Protein AF-A0A0Q9T8A0-F1 (afdb_monomer_lite)

Sequence (106 aa):
MRQNQLVLDEWKVFRSSLDDITQHPRRCQQVVLNFMARWYGDQTQLISLTHREKEIARLATSTTEPLKPQVVAEHLGIRVEHARKWLRSLHRKGIIKPTTKTTSSG

Secondary structure (DSSP, 8-state):
-HHHHHHHTT-------HHHHHH-HHHHHHHHHHHHHHHH-S--------HHHHHHHHHHHS-SS---HHHHHHHHT--HHHHHHHHHHHHHTTS-----------

Structure (mmCIF, N/CA/C/O backbone):
data_AF-A0A0Q9T8A0-F1
#
_entry.id   AF-A0A0Q9T8A0-F1
#
loop_
_atom_site.group_PDB
_atom_site.id
_atom_site.type_symbol
_atom_site.label_at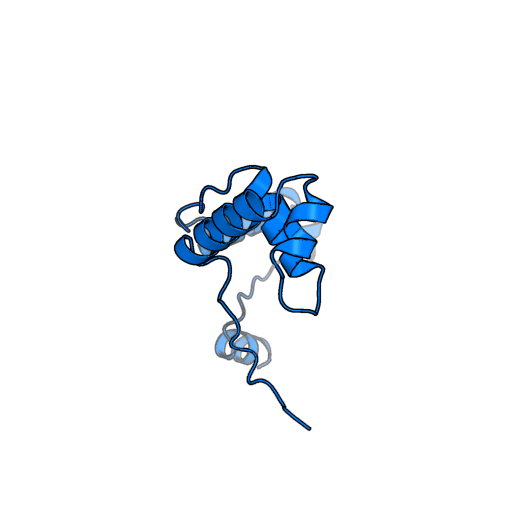om_id
_atom_site.label_alt_id
_atom_site.label_comp_id
_atom_site.label_asym_id
_atom_site.label_entity_id
_atom_site.label_seq_id
_atom_site.pdbx_PDB_ins_code
_atom_site.Cartn_x
_atom_site.Cartn_y
_atom_site.Cartn_z
_atom_site.occupancy
_atom_site.B_iso_or_equiv
_atom_site.auth_seq_id
_atom_site.auth_comp_id
_atom_site.auth_asym_id
_atom_site.auth_atom_id
_atom_site.pdbx_PDB_model_num
ATOM 1 N N . MET A 1 1 ? 4.556 -12.115 -31.466 1.00 60.22 1 MET A N 1
ATOM 2 C CA . MET A 1 1 ? 3.140 -12.044 -31.034 1.00 60.22 1 MET A CA 1
ATOM 3 C C . MET A 1 1 ? 2.960 -11.788 -29.532 1.00 60.22 1 MET A C 1
ATOM 5 O O . MET A 1 1 ? 2.165 -10.922 -29.205 1.00 60.22 1 MET A O 1
ATOM 9 N N . ARG A 1 2 ? 3.721 -12.428 -28.622 1.00 78.81 2 ARG A N 1
ATOM 10 C CA . ARG A 1 2 ? 3.567 -12.259 -27.153 1.00 78.81 2 ARG A CA 1
ATOM 11 C C . ARG A 1 2 ? 3.641 -10.810 -26.646 1.00 78.81 2 ARG A C 1
ATOM 13 O O . ARG A 1 2 ? 2.875 -10.427 -25.776 1.00 78.81 2 ARG A O 1
ATOM 20 N N . GLN A 1 3 ? 4.555 -9.999 -27.181 1.00 74.25 3 GLN A N 1
ATOM 21 C CA . GLN A 1 3 ? 4.708 -8.613 -26.730 1.00 74.25 3 GLN A CA 1
ATOM 22 C C . GLN A 1 3 ? 3.486 -7.750 -27.076 1.00 74.25 3 GLN A C 1
ATOM 24 O O . GLN A 1 3 ? 3.056 -6.964 -26.244 1.00 74.25 3 GLN A O 1
ATOM 29 N N . ASN A 1 4 ? 2.902 -7.935 -28.263 1.00 82.31 4 ASN A N 1
ATOM 30 C CA . ASN A 1 4 ? 1.712 -7.191 -28.674 1.00 82.31 4 ASN A CA 1
ATOM 31 C C . ASN A 1 4 ? 0.515 -7.548 -27.786 1.00 82.31 4 ASN A C 1
ATOM 33 O O . ASN A 1 4 ? -0.232 -6.660 -27.410 1.00 82.31 4 ASN A O 1
ATOM 37 N N . GLN A 1 5 ? 0.382 -8.819 -27.395 1.00 85.00 5 GLN A N 1
ATOM 38 C CA . GLN A 1 5 ? -0.665 -9.264 -26.469 1.00 85.00 5 GLN A CA 1
ATOM 39 C C . GLN A 1 5 ? -0.520 -8.620 -25.087 1.00 85.00 5 GLN A C 1
ATOM 41 O O . GLN A 1 5 ? -1.479 -8.061 -24.582 1.00 85.00 5 GLN A O 1
ATOM 46 N N . LEU A 1 6 ? 0.693 -8.591 -24.525 1.00 84.50 6 LEU A N 1
ATOM 47 C CA . LEU A 1 6 ? 0.937 -7.934 -23.234 1.00 84.50 6 LEU A CA 1
ATOM 48 C C . LEU A 1 6 ? 0.595 -6.440 -23.271 1.00 84.50 6 LEU A C 1
ATOM 50 O O . LEU A 1 6 ? 0.049 -5.909 -22.312 1.00 84.50 6 LEU A O 1
ATOM 54 N N . VAL A 1 7 ? 0.900 -5.766 -24.380 1.00 83.19 7 VAL 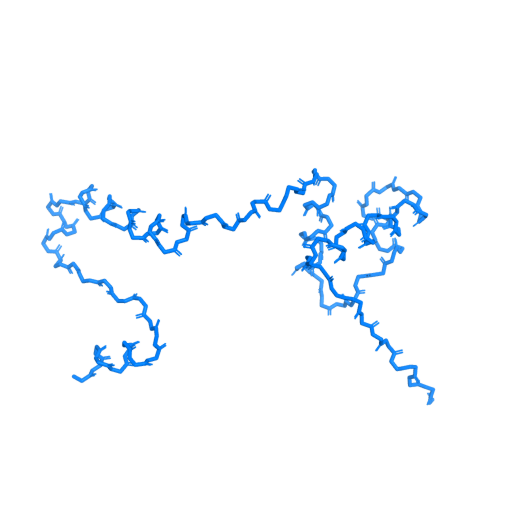A N 1
ATOM 55 C CA . VAL A 1 7 ? 0.555 -4.349 -24.550 1.00 83.19 7 VAL A CA 1
ATOM 56 C C . VAL A 1 7 ? -0.960 -4.150 -24.676 1.00 83.19 7 VAL A C 1
ATOM 58 O O . VAL A 1 7 ? -1.474 -3.187 -24.115 1.00 83.19 7 VAL A O 1
ATOM 61 N N . LEU A 1 8 ? -1.670 -5.047 -25.374 1.00 84.75 8 LEU A N 1
ATOM 62 C CA . LEU A 1 8 ? -3.137 -5.024 -25.468 1.00 84.75 8 LEU A CA 1
ATOM 63 C C . LEU A 1 8 ? -3.809 -5.270 -24.108 1.00 84.75 8 LEU A C 1
ATOM 65 O O . LEU A 1 8 ? -4.801 -4.620 -23.806 1.00 84.75 8 LEU A O 1
ATOM 69 N N . ASP A 1 9 ? -3.217 -6.122 -23.271 1.00 87.19 9 ASP A N 1
ATOM 70 C CA . ASP A 1 9 ? -3.631 -6.388 -21.885 1.00 87.19 9 ASP A CA 1
ATOM 71 C C . ASP A 1 9 ? -3.165 -5.286 -20.899 1.00 87.19 9 ASP A C 1
ATOM 73 O O . ASP A 1 9 ? -3.107 -5.497 -19.689 1.00 87.19 9 ASP A O 1
ATOM 77 N N . GLU A 1 10 ? -2.769 -4.120 -21.417 1.00 83.38 10 GLU A N 1
ATOM 78 C CA . GLU A 1 10 ? -2.318 -2.936 -20.672 1.00 83.38 10 GLU A CA 1
ATOM 79 C C . GLU A 1 10 ? -1.065 -3.122 -19.793 1.00 83.38 10 GLU A C 1
ATOM 81 O O . GLU A 1 10 ? -0.736 -2.261 -18.963 1.00 83.38 10 GLU A O 1
ATOM 86 N N . TRP A 1 11 ? -0.287 -4.189 -20.003 1.00 89.00 11 TRP A N 1
ATOM 87 C CA . TRP A 1 11 ? 0.967 -4.377 -19.278 1.00 89.00 11 TRP A CA 1
ATOM 88 C C . TRP A 1 11 ? 1.996 -3.320 -19.664 1.00 89.00 11 TRP A C 1
ATOM 90 O O . TRP A 1 11 ? 2.233 -2.999 -20.833 1.00 89.00 11 TRP A O 1
ATOM 100 N N . LYS A 1 12 ? 2.709 -2.829 -18.652 1.00 87.12 12 LYS A N 1
ATOM 101 C CA . LYS A 1 12 ? 3.881 -1.981 -18.847 1.00 87.12 12 LYS A CA 1
ATOM 102 C C . LYS A 1 12 ? 5.095 -2.860 -19.159 1.00 87.12 12 LYS A C 1
ATOM 104 O O . LYS A 1 12 ? 5.675 -3.470 -18.267 1.00 87.12 12 LYS A O 1
ATOM 109 N N . VAL A 1 13 ? 5.465 -2.951 -20.436 1.00 85.56 13 VAL A N 1
ATOM 110 C CA . VAL A 1 13 ? 6.570 -3.808 -20.898 1.00 85.56 13 VAL A CA 1
ATOM 111 C C . VAL A 1 13 ? 7.852 -2.996 -21.079 1.00 85.56 13 VAL A C 1
ATOM 113 O O . VAL A 1 13 ? 7.888 -2.039 -21.850 1.00 85.56 13 VAL A O 1
ATOM 116 N N . PHE A 1 14 ? 8.925 -3.424 -20.416 1.00 85.19 14 PHE A N 1
ATOM 117 C CA . PHE A 1 14 ? 10.277 -2.886 -20.568 1.00 85.19 14 PHE A CA 1
ATOM 118 C C . PHE A 1 14 ? 11.224 -3.976 -21.089 1.00 85.19 14 PHE A C 1
ATOM 120 O O . PHE A 1 14 ? 11.105 -5.136 -20.695 1.00 85.19 14 PHE A O 1
ATOM 127 N N . ARG A 1 15 ? 12.153 -3.618 -21.986 1.00 83.94 15 ARG A N 1
ATOM 128 C CA . ARG A 1 15 ? 13.164 -4.540 -22.524 1.00 83.94 15 ARG A CA 1
ATOM 129 C C . ARG A 1 15 ? 14.569 -4.033 -22.218 1.00 83.94 15 ARG A C 1
ATOM 131 O O . ARG A 1 15 ? 14.886 -2.891 -22.532 1.00 83.94 15 ARG A O 1
ATOM 138 N N . SER A 1 16 ? 15.397 -4.934 -21.702 1.00 83.12 16 SER A N 1
ATOM 139 C CA . SER A 1 16 ? 16.849 -4.790 -21.588 1.00 83.12 16 SER A CA 1
ATOM 140 C C . SER A 1 16 ? 17.505 -6.021 -22.190 1.00 83.12 16 SER A C 1
ATOM 142 O O . SER A 1 16 ? 16.962 -7.124 -22.079 1.00 83.12 16 SER A O 1
ATOM 144 N N . SER A 1 17 ? 18.656 -5.840 -22.834 1.00 90.38 17 SER A N 1
ATOM 145 C CA . SER A 1 17 ? 19.473 -6.981 -23.233 1.00 90.38 17 SER A CA 1
ATOM 146 C C . SER A 1 17 ? 20.152 -7.591 -22.002 1.00 90.38 17 SER A C 1
ATOM 148 O O . SER A 1 17 ? 20.337 -6.922 -20.984 1.00 90.38 17 SER A O 1
ATOM 150 N N . LEU A 1 18 ? 20.521 -8.872 -22.082 1.00 90.31 18 LEU A N 1
ATOM 151 C CA . LEU A 1 18 ? 21.298 -9.509 -21.016 1.00 90.31 18 LEU A CA 1
ATOM 152 C C . LEU A 1 18 ? 22.652 -8.808 -20.825 1.00 90.31 18 LEU A C 1
ATOM 154 O O . LEU A 1 18 ? 23.109 -8.675 -19.696 1.00 90.31 18 LEU A O 1
ATOM 158 N N . ASP A 1 19 ? 23.245 -8.325 -21.917 1.00 92.56 19 ASP A N 1
ATOM 159 C CA . ASP A 1 19 ? 24.506 -7.586 -21.902 1.00 92.56 19 ASP A CA 1
ATOM 160 C C . ASP A 1 19 ? 24.381 -6.243 -21.162 1.00 92.56 19 ASP A C 1
ATOM 162 O O . ASP A 1 19 ? 25.182 -5.938 -20.286 1.00 92.56 19 ASP A O 1
ATOM 166 N N . ASP A 1 20 ? 23.301 -5.487 -21.385 1.00 88.75 20 ASP A N 1
ATOM 167 C CA . ASP A 1 20 ? 23.052 -4.236 -20.650 1.00 88.75 20 ASP A CA 1
ATOM 168 C C . ASP A 1 20 ? 22.903 -4.464 -19.139 1.00 88.75 20 ASP A C 1
ATOM 170 O O . ASP A 1 20 ? 23.293 -3.622 -18.325 1.00 88.75 20 ASP A O 1
ATOM 174 N N . ILE A 1 21 ? 22.322 -5.601 -18.746 1.00 91.50 21 ILE A N 1
ATOM 175 C CA . ILE A 1 21 ? 22.135 -5.959 -17.336 1.00 91.50 21 ILE A CA 1
ATOM 176 C C . ILE A 1 21 ? 23.481 -6.294 -16.688 1.00 91.50 21 ILE A C 1
ATOM 178 O O . ILE A 1 21 ? 23.717 -5.895 -15.547 1.00 91.50 21 ILE A O 1
ATOM 182 N N . THR A 1 22 ? 24.359 -7.010 -17.395 1.00 94.44 22 THR A N 1
ATOM 183 C CA . THR A 1 22 ? 25.653 -7.455 -16.858 1.00 94.44 22 THR A CA 1
ATOM 184 C C . THR A 1 22 ? 26.709 -6.355 -16.903 1.00 94.44 22 THR A C 1
ATOM 186 O O . THR A 1 22 ? 27.403 -6.144 -15.909 1.00 94.44 22 THR A O 1
ATOM 189 N N . GLN A 1 23 ? 26.799 -5.613 -18.006 1.00 95.81 23 GLN A N 1
ATOM 190 C CA . GLN A 1 23 ? 27.811 -4.572 -18.210 1.00 95.81 23 GLN A CA 1
ATOM 191 C C . GLN A 1 23 ? 27.408 -3.232 -17.590 1.00 95.81 23 GLN A C 1
ATOM 193 O O . GLN A 1 23 ? 28.256 -2.467 -17.117 1.00 95.81 23 GLN A O 1
ATOM 198 N N . HIS A 1 24 ? 26.108 -2.918 -17.568 1.00 92.75 24 HIS A N 1
ATOM 199 C CA . HIS A 1 24 ? 25.600 -1.606 -17.154 1.00 92.75 24 HIS A CA 1
ATOM 200 C C . HIS A 1 24 ? 24.428 -1.685 -16.153 1.00 92.75 24 HIS A C 1
ATOM 202 O O . HIS A 1 24 ? 23.414 -0.991 -16.317 1.00 92.75 24 HIS A O 1
ATOM 208 N N . PRO A 1 25 ? 24.561 -2.440 -15.043 1.00 91.62 25 PRO A N 1
ATOM 209 C CA . PRO A 1 25 ? 23.461 -2.694 -14.109 1.00 91.62 25 PRO A CA 1
ATOM 210 C C . PRO A 1 25 ? 22.879 -1.410 -13.507 1.00 91.62 25 PRO A C 1
ATOM 212 O O . PRO A 1 25 ? 21.662 -1.268 -13.394 1.00 91.62 25 PRO A O 1
ATOM 215 N N . ARG A 1 26 ? 23.731 -0.429 -13.175 1.00 95.12 26 ARG A N 1
ATOM 216 C CA . ARG A 1 26 ? 23.292 0.858 -12.606 1.00 95.12 26 ARG A CA 1
ATOM 217 C C . ARG A 1 26 ? 22.411 1.649 -13.570 1.00 95.12 26 ARG A C 1
ATOM 219 O O . ARG A 1 26 ? 21.424 2.245 -13.149 1.00 95.12 26 ARG A O 1
ATOM 226 N N . ARG A 1 27 ? 22.736 1.625 -14.865 1.00 91.00 27 ARG A N 1
ATOM 227 C CA . ARG A 1 27 ? 21.941 2.295 -15.899 1.00 91.00 27 ARG A CA 1
ATOM 228 C C . ARG A 1 27 ? 20.570 1.638 -16.023 1.00 91.00 27 ARG A C 1
ATOM 230 O O . ARG A 1 27 ? 19.563 2.339 -16.042 1.00 91.00 27 ARG A O 1
ATOM 237 N N . CYS A 1 28 ? 20.525 0.307 -16.027 1.00 91.69 28 CYS A N 1
ATOM 238 C CA . CYS A 1 28 ? 19.268 -0.441 -16.027 1.00 91.69 28 CYS A CA 1
ATOM 239 C C . CYS A 1 28 ? 18.412 -0.113 -14.791 1.00 91.69 28 CYS A C 1
ATOM 241 O O . CYS A 1 28 ? 17.225 0.177 -14.927 1.00 91.69 28 CYS A O 1
ATOM 243 N N . GLN A 1 29 ? 19.017 -0.068 -13.599 1.00 92.94 29 GLN A N 1
ATOM 244 C CA . GLN A 1 29 ? 18.330 0.317 -12.359 1.00 92.94 29 GLN A CA 1
ATOM 245 C C . GLN A 1 29 ? 17.742 1.731 -12.435 1.00 92.94 29 GLN A C 1
ATOM 247 O O . GLN A 1 29 ? 16.580 1.929 -12.087 1.00 92.94 29 GLN A O 1
ATOM 252 N N . GLN A 1 30 ? 18.510 2.708 -12.925 1.00 94.69 30 GLN A N 1
ATOM 253 C CA . GLN A 1 30 ? 18.031 4.084 -13.089 1.00 94.69 30 GLN A CA 1
ATOM 254 C C . GLN A 1 30 ? 16.862 4.175 -14.069 1.00 94.69 30 GLN A C 1
ATOM 256 O O . GLN A 1 30 ? 15.894 4.888 -13.815 1.00 94.69 30 GLN A O 1
ATOM 261 N N . VAL A 1 31 ? 16.918 3.426 -15.170 1.00 92.19 31 VAL A N 1
ATOM 262 C CA . VAL A 1 31 ? 15.828 3.375 -16.149 1.00 92.19 31 VAL A CA 1
ATOM 263 C C . VAL A 1 31 ? 14.557 2.792 -15.526 1.00 92.19 31 VAL A C 1
ATOM 265 O O . VAL A 1 31 ? 13.484 3.373 -15.688 1.00 92.19 31 VAL A O 1
ATOM 268 N N . VAL A 1 32 ? 14.670 1.706 -14.755 1.00 92.06 32 VAL A N 1
ATOM 269 C CA . VAL A 1 32 ? 13.532 1.133 -14.017 1.00 92.06 32 VAL A CA 1
ATOM 270 C C . VAL A 1 32 ? 12.965 2.142 -13.018 1.00 92.06 32 VAL A C 1
ATOM 272 O O . VAL A 1 32 ? 11.759 2.376 -13.016 1.00 92.06 32 VAL A O 1
ATOM 275 N N . LEU A 1 33 ? 13.811 2.790 -12.213 1.00 92.12 33 LEU A N 1
ATOM 276 C CA . LEU A 1 33 ? 13.375 3.808 -11.250 1.00 92.12 33 LEU A CA 1
ATOM 277 C C . LEU A 1 33 ? 12.657 4.977 -11.932 1.00 92.12 33 LEU A C 1
ATOM 279 O O . LEU A 1 33 ? 11.611 5.412 -11.454 1.00 92.12 33 LEU A O 1
ATOM 283 N N . ASN A 1 34 ? 13.156 5.436 -13.080 1.00 91.06 34 ASN A N 1
ATOM 284 C CA . ASN A 1 34 ? 12.515 6.495 -13.855 1.00 91.06 34 ASN A CA 1
ATOM 285 C C . ASN A 1 34 ? 11.157 6.058 -14.420 1.00 91.06 34 ASN A C 1
ATOM 287 O O . ASN A 1 34 ? 10.214 6.848 -14.419 1.00 91.06 34 ASN A O 1
ATOM 291 N N . PHE A 1 35 ? 11.018 4.804 -14.864 1.00 90.81 35 PHE A N 1
ATOM 292 C CA . PHE A 1 35 ? 9.715 4.271 -15.272 1.00 90.81 35 PHE A CA 1
ATOM 293 C C . PHE A 1 35 ? 8.729 4.215 -14.110 1.00 90.81 35 PHE A C 1
ATOM 295 O O . PHE A 1 35 ? 7.586 4.647 -14.264 1.00 90.81 35 PHE A O 1
ATOM 302 N N . MET A 1 36 ? 9.180 3.751 -12.944 1.00 87.88 36 MET A N 1
ATOM 303 C CA . MET A 1 36 ? 8.359 3.723 -11.736 1.00 87.88 36 MET A CA 1
ATOM 304 C C . MET A 1 36 ? 7.924 5.137 -11.340 1.00 87.88 36 MET A C 1
ATOM 306 O O . MET A 1 36 ? 6.745 5.361 -11.088 1.00 87.88 36 MET A O 1
ATOM 310 N N . ALA A 1 37 ? 8.838 6.108 -11.366 1.00 85.31 37 ALA A N 1
ATOM 311 C CA . ALA A 1 37 ? 8.521 7.504 -11.090 1.00 85.31 37 ALA A CA 1
ATOM 312 C C . ALA A 1 37 ? 7.545 8.093 -12.120 1.00 85.31 37 ALA A C 1
ATOM 314 O O . ALA A 1 37 ? 6.648 8.840 -11.760 1.00 85.31 37 ALA A O 1
ATOM 315 N N . ARG A 1 38 ? 7.651 7.742 -13.403 1.00 85.25 38 ARG A N 1
ATOM 316 C CA . ARG A 1 38 ? 6.724 8.265 -14.417 1.00 85.25 38 ARG A CA 1
ATOM 317 C C . ARG A 1 38 ? 5.324 7.663 -14.314 1.00 85.25 38 ARG A C 1
ATOM 319 O O . ARG A 1 38 ? 4.350 8.352 -14.589 1.00 85.25 38 ARG A O 1
ATOM 326 N N . TRP A 1 39 ? 5.219 6.378 -13.984 1.00 83.69 39 TRP A N 1
ATOM 327 C CA . TRP A 1 39 ? 3.924 5.693 -13.910 1.00 83.69 39 TRP A CA 1
ATOM 328 C C . TRP A 1 39 ? 3.236 5.831 -12.557 1.00 83.69 39 TRP A C 1
ATOM 330 O O . TRP A 1 39 ? 2.011 5.837 -12.511 1.00 83.69 39 TRP A O 1
ATOM 340 N N . TYR A 1 40 ? 4.004 5.948 -11.476 1.00 80.38 40 TYR A N 1
ATOM 341 C CA . TYR A 1 40 ? 3.488 5.979 -10.106 1.00 80.38 40 TYR A CA 1
ATOM 342 C C . TYR A 1 40 ? 3.854 7.256 -9.343 1.00 80.38 40 TYR A C 1
ATOM 344 O O . TYR A 1 40 ? 3.431 7.420 -8.203 1.00 80.38 40 TYR A O 1
ATOM 352 N N . GLY A 1 41 ? 4.663 8.139 -9.930 1.00 72.69 41 GLY A N 1
ATOM 353 C CA . GLY A 1 41 ? 5.142 9.363 -9.285 1.00 72.69 41 GLY A CA 1
ATOM 354 C C . GLY A 1 41 ? 4.327 10.615 -9.595 1.00 72.69 41 GLY A C 1
ATOM 355 O O . GLY A 1 41 ? 4.756 11.693 -9.195 1.00 72.69 41 GLY A O 1
ATOM 356 N N . ASP A 1 42 ? 3.170 10.503 -10.257 1.00 66.81 42 ASP A N 1
ATOM 357 C CA . ASP A 1 42 ? 2.207 11.607 -10.269 1.00 66.81 42 ASP A CA 1
ATOM 358 C C . ASP A 1 42 ? 1.368 11.619 -8.980 1.00 66.81 42 ASP A C 1
ATOM 360 O O . ASP A 1 42 ? 1.176 10.587 -8.328 1.00 66.81 42 ASP A O 1
ATOM 364 N N . GLN A 1 43 ? 0.903 12.815 -8.615 1.00 59.69 43 GLN A N 1
ATOM 365 C CA . GLN A 1 43 ? 0.231 13.194 -7.377 1.00 59.69 43 GLN A CA 1
ATOM 366 C C . GLN A 1 43 ? -1.075 12.420 -7.151 1.00 59.69 43 GLN A C 1
ATOM 368 O O . GLN A 1 43 ? -2.172 12.983 -7.153 1.00 59.69 43 GLN A O 1
ATOM 373 N N . THR A 1 44 ? -0.983 11.136 -6.806 1.00 56.22 44 THR A N 1
ATOM 374 C CA . THR A 1 44 ? -1.944 10.614 -5.839 1.00 56.22 44 THR A CA 1
ATOM 375 C C . THR A 1 44 ? -1.758 11.544 -4.657 1.00 56.22 44 THR A C 1
ATOM 377 O O . THR A 1 44 ? -0.691 11.495 -4.045 1.00 56.22 44 THR A O 1
ATOM 380 N N . GLN A 1 45 ? -2.693 12.477 -4.426 1.00 57.78 45 GLN A N 1
ATOM 381 C CA . GLN A 1 45 ? -2.703 13.305 -3.225 1.00 57.78 45 GLN A CA 1
ATOM 382 C C . GLN A 1 45 ? -2.365 12.340 -2.108 1.00 57.78 45 GLN A C 1
ATOM 384 O O . GLN A 1 45 ? -3.157 11.427 -1.877 1.00 57.78 45 GLN A O 1
ATOM 389 N N . LEU A 1 46 ? -1.143 12.419 -1.565 1.00 62.28 46 LEU A N 1
ATOM 390 C CA . LEU A 1 46 ? -0.662 11.448 -0.595 1.00 62.28 46 LEU A CA 1
ATOM 391 C C . LEU A 1 46 ? -1.675 11.560 0.519 1.00 62.28 46 LEU A C 1
ATOM 393 O O . LEU A 1 46 ? -1.669 12.566 1.231 1.00 62.28 46 LEU A O 1
ATOM 397 N N . ILE A 1 47 ? -2.622 10.620 0.574 1.00 70.94 47 ILE A N 1
ATOM 398 C CA . ILE A 1 47 ? -3.743 10.728 1.487 1.00 70.94 47 ILE A CA 1
ATOM 399 C C . ILE A 1 47 ? -3.062 10.696 2.837 1.00 70.94 47 ILE A C 1
ATOM 401 O O . ILE A 1 47 ? -2.502 9.674 3.237 1.00 70.94 47 ILE A O 1
ATOM 405 N N . SER A 1 48 ? -2.989 11.864 3.473 1.00 80.06 48 SER A N 1
ATOM 406 C CA . SER A 1 48 ? -2.161 12.029 4.650 1.00 80.06 48 SER A CA 1
ATOM 407 C C . SER A 1 48 ? -2.877 11.303 5.770 1.00 80.06 48 SER A C 1
ATOM 409 O O . SER A 1 48 ? -3.875 11.768 6.332 1.00 80.06 48 SER A O 1
ATOM 411 N N . LEU A 1 49 ? -2.438 10.073 5.997 1.00 85.88 49 LEU A N 1
ATOM 412 C CA . LEU A 1 49 ? -2.891 9.241 7.085 1.00 85.88 49 LEU A CA 1
ATOM 413 C C . LEU A 1 49 ? -1.983 9.515 8.273 1.00 85.88 49 LEU A C 1
ATOM 415 O O . LEU A 1 49 ? -0.758 9.389 8.192 1.00 85.88 49 LEU A O 1
ATOM 419 N N . THR A 1 50 ? -2.604 9.863 9.394 1.00 88.44 50 THR A N 1
ATOM 420 C CA . THR A 1 50 ? -1.926 9.859 10.690 1.00 88.44 50 THR A CA 1
ATOM 421 C C . THR A 1 50 ? -1.385 8.459 10.982 1.00 88.44 50 THR A C 1
ATOM 423 O O . THR A 1 50 ? -1.854 7.468 10.420 1.00 88.44 50 THR A O 1
ATOM 426 N N . HIS A 1 51 ? -0.419 8.345 11.894 1.00 86.75 51 HIS A N 1
ATOM 427 C CA . HIS A 1 51 ? 0.149 7.043 12.255 1.00 86.75 51 HIS A CA 1
ATOM 428 C C . HIS A 1 51 ? -0.932 6.021 12.661 1.00 86.75 51 HIS A C 1
ATOM 430 O O . HIS A 1 51 ? -0.911 4.883 12.205 1.00 86.75 51 HIS A O 1
ATOM 436 N N . ARG A 1 52 ? -1.953 6.470 13.406 1.00 89.62 52 ARG A N 1
ATOM 437 C CA . ARG A 1 52 ? -3.107 5.644 13.791 1.00 89.62 52 ARG A CA 1
ATOM 438 C C . ARG A 1 52 ? -3.941 5.202 12.593 1.00 89.62 52 ARG A C 1
ATOM 440 O O . ARG A 1 52 ? -4.336 4.051 12.514 1.00 89.62 52 ARG A O 1
ATOM 447 N N . GLU A 1 53 ? -4.205 6.097 11.647 1.00 91.50 53 GLU A N 1
ATOM 448 C CA . GLU A 1 53 ? -4.963 5.754 10.439 1.00 91.50 53 GLU A CA 1
ATOM 449 C C . GLU A 1 53 ? -4.214 4.765 9.539 1.00 91.50 53 GLU A C 1
ATOM 451 O O . GLU A 1 53 ? -4.847 3.872 8.981 1.00 91.50 53 GLU A O 1
ATOM 456 N N . LYS A 1 54 ? -2.882 4.885 9.432 1.00 91.75 54 LYS A N 1
ATOM 457 C CA . LYS A 1 54 ? -2.049 3.905 8.716 1.00 91.75 54 LYS A CA 1
ATOM 458 C C . LYS A 1 54 ? -2.141 2.524 9.355 1.00 91.75 54 LYS A C 1
ATOM 460 O O . LYS A 1 54 ? -2.281 1.537 8.642 1.00 91.75 54 LYS A O 1
ATOM 465 N N . GLU A 1 55 ? -2.106 2.465 10.682 1.00 93.50 55 GLU A N 1
ATOM 466 C CA . GLU A 1 55 ? -2.195 1.199 11.406 1.00 93.50 55 GLU A CA 1
ATOM 467 C C . GLU A 1 55 ? -3.567 0.533 11.236 1.00 93.50 55 GLU A C 1
ATOM 469 O O . GLU A 1 55 ? -3.652 -0.663 10.978 1.00 93.50 55 GLU A O 1
ATOM 474 N N . ILE A 1 56 ? -4.652 1.313 11.259 1.00 93.81 56 ILE A N 1
ATOM 475 C CA . ILE A 1 56 ? -6.000 0.794 10.977 1.00 93.81 56 ILE A CA 1
ATOM 476 C C . ILE A 1 56 ? -6.112 0.308 9.524 1.00 93.81 56 ILE A C 1
ATOM 478 O O . ILE A 1 56 ? -6.734 -0.722 9.271 1.00 93.81 56 ILE A O 1
ATOM 482 N N . ALA A 1 57 ? -5.515 1.021 8.564 1.00 91.75 57 ALA A N 1
ATOM 483 C CA . ALA A 1 57 ? -5.493 0.589 7.167 1.00 91.75 57 ALA A CA 1
ATOM 484 C C . ALA A 1 57 ? -4.716 -0.727 6.993 1.00 91.75 57 ALA A C 1
ATOM 486 O O . ALA A 1 57 ? -5.163 -1.607 6.264 1.00 91.75 57 ALA A O 1
ATOM 487 N N . ARG A 1 58 ? -3.600 -0.894 7.711 1.00 91.44 58 ARG A N 1
ATOM 488 C CA . ARG A 1 58 ? -2.827 -2.143 7.738 1.00 91.44 58 ARG A CA 1
ATOM 489 C C . ARG A 1 58 ? -3.616 -3.298 8.358 1.00 91.44 58 ARG A C 1
ATOM 491 O O . ARG A 1 58 ? -3.600 -4.402 7.828 1.00 91.44 58 ARG A O 1
ATOM 498 N N . LEU A 1 59 ? -4.344 -3.038 9.441 1.00 92.62 59 LEU A N 1
ATOM 499 C CA . LEU A 1 59 ? -5.234 -4.023 10.057 1.00 92.62 59 LEU A CA 1
ATOM 500 C C . LEU A 1 59 ? -6.364 -4.454 9.104 1.00 92.62 59 LEU A C 1
ATOM 502 O O . LEU A 1 59 ? -6.766 -5.619 9.084 1.00 92.62 59 LEU A O 1
ATOM 506 N N . ALA A 1 60 ? -6.869 -3.521 8.292 1.00 90.44 60 ALA A N 1
ATOM 507 C CA . ALA A 1 60 ? -7.891 -3.810 7.290 1.00 90.44 60 ALA A CA 1
ATOM 508 C C . ALA A 1 60 ? -7.371 -4.716 6.1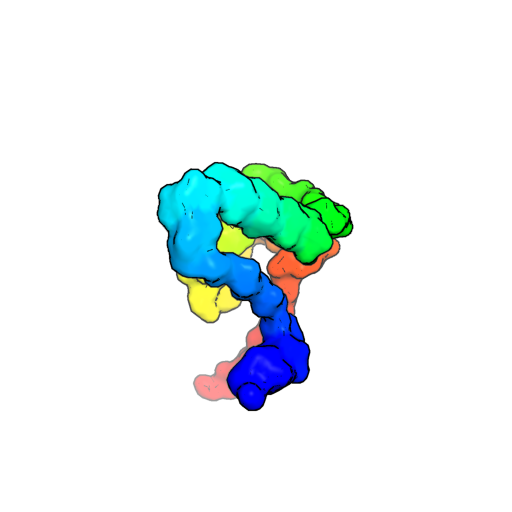62 1.00 90.44 60 ALA A C 1
ATOM 510 O O . ALA A 1 60 ? -8.136 -5.528 5.653 1.00 90.44 60 ALA A O 1
ATOM 511 N N . THR A 1 61 ? -6.094 -4.609 5.776 1.00 88.12 61 THR A N 1
ATOM 512 C CA . THR A 1 61 ? -5.508 -5.478 4.740 1.00 88.12 61 THR A CA 1
ATOM 513 C C . THR A 1 61 ? -5.117 -6.858 5.260 1.00 88.12 61 THR A C 1
ATOM 515 O O . THR A 1 61 ? -5.017 -7.791 4.467 1.00 88.12 61 THR A O 1
ATOM 518 N N . SER A 1 62 ? -4.911 -7.015 6.570 1.00 88.00 62 SER A N 1
ATOM 519 C CA . SER A 1 62 ? -4.579 -8.306 7.186 1.00 88.00 62 SER A CA 1
ATOM 520 C C . SER A 1 62 ? -5.798 -9.149 7.573 1.00 88.00 62 SER A C 1
ATOM 522 O O . SER A 1 62 ? -5.623 -10.285 8.005 1.00 88.00 62 SER A O 1
ATOM 524 N N . THR A 1 63 ? -7.016 -8.609 7.464 1.00 85.56 63 THR A N 1
ATOM 525 C CA . THR A 1 63 ? -8.239 -9.249 7.972 1.00 85.56 63 THR A CA 1
ATOM 526 C C . THR A 1 63 ? -9.218 -9.545 6.839 1.00 85.56 63 THR A C 1
ATOM 528 O O . THR A 1 63 ? -9.556 -8.661 6.060 1.00 85.56 63 THR A O 1
ATOM 531 N N . THR A 1 64 ? -9.721 -10.780 6.770 1.00 83.62 64 THR A N 1
ATOM 532 C CA . THR A 1 64 ? -10.728 -11.197 5.773 1.00 83.62 64 THR A CA 1
ATOM 533 C C . THR A 1 64 ? -12.144 -10.731 6.141 1.00 83.62 64 THR A C 1
ATOM 535 O O . THR A 1 64 ? -13.020 -10.622 5.286 1.00 83.62 64 THR A O 1
ATOM 538 N N . GLU A 1 65 ? -12.386 -10.446 7.423 1.00 86.38 65 GLU A N 1
ATOM 539 C CA . GLU A 1 65 ? -13.666 -9.944 7.921 1.00 86.38 65 GLU A CA 1
ATOM 540 C C . GLU A 1 65 ? -13.801 -8.413 7.839 1.00 86.38 65 GLU A C 1
ATOM 542 O O . GLU A 1 65 ? -12.819 -7.681 7.974 1.00 86.38 65 GLU A O 1
ATOM 547 N N . PRO A 1 66 ? -15.039 -7.890 7.726 1.00 88.19 66 PRO A N 1
ATOM 548 C CA . PRO A 1 66 ? -15.297 -6.462 7.849 1.00 88.19 66 PRO A CA 1
ATOM 549 C C . PRO A 1 66 ? -14.801 -5.875 9.171 1.00 88.19 66 PRO A C 1
ATOM 551 O O . PRO A 1 66 ? -15.146 -6.354 10.254 1.00 88.19 66 PRO A O 1
ATOM 554 N N . LEU A 1 67 ? -14.070 -4.766 9.080 1.00 90.38 67 LEU A N 1
ATOM 555 C CA . LEU A 1 67 ? -13.458 -4.124 10.234 1.00 90.38 67 LEU A CA 1
ATOM 556 C C . LEU A 1 67 ? -14.508 -3.475 11.156 1.00 90.38 67 LEU A C 1
ATOM 558 O O . LEU A 1 67 ? -15.090 -2.433 10.842 1.00 90.38 67 LEU A O 1
ATOM 562 N N . LYS A 1 68 ? -14.750 -4.093 12.318 1.00 93.25 68 LYS A N 1
ATOM 563 C CA . LYS A 1 68 ? -15.684 -3.588 13.338 1.00 93.25 68 LYS A CA 1
ATOM 564 C C . LYS A 1 68 ? -14.996 -2.573 14.267 1.00 93.25 68 LYS A C 1
ATOM 566 O O . LYS A 1 68 ? -13.814 -2.729 14.570 1.00 93.25 68 LYS A O 1
ATOM 571 N N . PRO A 1 69 ? -15.728 -1.587 14.827 1.00 93.62 69 PRO A N 1
ATOM 572 C CA . PRO A 1 69 ? -15.154 -0.630 15.776 1.00 93.62 69 PRO A CA 1
ATOM 573 C C . PRO A 1 69 ? -14.526 -1.256 17.029 1.00 93.62 69 PRO A C 1
ATOM 575 O O . PRO A 1 69 ? -13.590 -0.680 17.566 1.00 93.62 69 PRO A O 1
ATOM 578 N N . GLN A 1 70 ? -15.031 -2.405 17.493 1.00 94.56 70 GLN A N 1
ATOM 579 C CA . GLN A 1 70 ? -14.481 -3.132 18.647 1.00 94.56 70 GLN A CA 1
ATOM 580 C C . GLN A 1 70 ? -13.076 -3.671 18.358 1.00 94.56 70 GLN A C 1
ATOM 582 O O . GLN A 1 70 ? -12.166 -3.412 19.131 1.00 94.56 70 GLN A O 1
ATOM 587 N N . VAL A 1 71 ? -12.873 -4.280 17.186 1.00 93.81 71 VAL A N 1
ATOM 588 C CA . VAL A 1 71 ? -11.566 -4.811 16.760 1.00 93.81 71 VAL A CA 1
ATOM 589 C C . VAL A 1 71 ? -10.520 -3.696 16.690 1.00 93.81 71 VAL A C 1
ATOM 591 O O . VAL A 1 71 ? -9.403 -3.844 17.167 1.00 93.81 71 VAL A O 1
ATOM 594 N N . VAL A 1 72 ? -10.895 -2.530 16.156 1.00 95.00 72 VAL A N 1
ATOM 595 C CA . VAL A 1 72 ? -9.997 -1.363 16.101 1.00 95.00 72 VAL A CA 1
ATOM 596 C C . VAL A 1 72 ? -9.695 -0.801 17.491 1.00 95.00 72 VAL A C 1
ATOM 598 O O . VAL A 1 72 ? -8.585 -0.337 17.741 1.00 95.00 72 VAL A O 1
ATOM 601 N N . ALA A 1 73 ? -10.687 -0.801 18.383 1.00 96.44 73 ALA A N 1
ATOM 602 C CA . ALA A 1 73 ? -10.533 -0.327 19.752 1.00 96.44 73 ALA A CA 1
ATOM 603 C C . ALA A 1 73 ? -9.551 -1.204 20.539 1.00 96.44 73 ALA A C 1
ATOM 605 O O . ALA A 1 73 ? -8.653 -0.669 21.185 1.00 96.44 73 ALA A O 1
ATOM 606 N N . GLU A 1 74 ? -9.691 -2.523 20.416 1.00 94.88 74 GLU A N 1
ATOM 607 C CA . GLU A 1 74 ? -8.796 -3.515 21.014 1.00 94.88 74 GLU A CA 1
ATOM 608 C C . GLU A 1 74 ? -7.383 -3.411 20.431 1.00 94.88 74 GLU A C 1
ATOM 610 O O . GLU A 1 74 ? -6.428 -3.260 21.190 1.00 94.88 74 GLU A O 1
ATOM 615 N N . HIS A 1 75 ? -7.249 -3.373 19.099 1.00 93.00 75 HIS A N 1
ATOM 616 C CA . HIS A 1 75 ? -5.946 -3.297 18.421 1.00 93.00 75 HIS A CA 1
ATOM 617 C C . HIS A 1 75 ? -5.142 -2.044 18.788 1.00 93.00 75 HIS A C 1
ATOM 619 O O . HIS A 1 75 ? -3.925 -2.098 18.927 1.00 93.00 75 HIS A O 1
ATOM 625 N N . LEU A 1 76 ? -5.813 -0.900 18.949 1.00 92.44 76 LEU A N 1
ATOM 626 C CA . LEU A 1 76 ? -5.157 0.371 19.276 1.00 92.44 76 LEU A CA 1
ATOM 627 C C . LEU A 1 76 ? -5.146 0.705 20.776 1.00 92.44 76 LEU A C 1
ATOM 629 O O . LEU A 1 76 ? -4.601 1.748 21.142 1.00 92.44 76 LEU A O 1
ATOM 633 N N . GLY A 1 77 ? -5.773 -0.109 21.632 1.00 94.31 77 GLY A N 1
ATOM 634 C CA . GLY A 1 77 ? -5.909 0.177 23.065 1.00 94.31 77 GLY A CA 1
ATOM 635 C C . GLY A 1 77 ? -6.694 1.463 23.366 1.00 94.31 77 GLY A C 1
ATOM 636 O O . GLY A 1 77 ? -6.339 2.220 24.269 1.00 94.31 77 GLY A O 1
ATOM 637 N N . ILE A 1 78 ? -7.738 1.756 22.584 1.00 94.12 78 ILE A N 1
ATOM 638 C CA . ILE A 1 78 ? -8.547 2.982 22.707 1.00 94.12 78 ILE A CA 1
ATOM 639 C C . ILE A 1 78 ? -10.014 2.670 22.991 1.00 94.12 78 ILE A C 1
ATOM 641 O O . ILE A 1 78 ? -10.509 1.579 22.739 1.00 94.12 78 ILE A O 1
ATOM 645 N N . ARG A 1 79 ? -10.770 3.672 23.449 1.00 96.00 79 ARG A N 1
ATOM 646 C CA . ARG A 1 79 ? -12.228 3.546 23.599 1.00 96.00 79 ARG A CA 1
ATOM 647 C C . ARG A 1 79 ? -12.916 3.366 22.239 1.00 96.00 79 ARG A C 1
ATOM 649 O O . ARG A 1 79 ? -12.553 4.013 21.254 1.00 96.00 79 ARG A O 1
ATOM 656 N N . VAL A 1 80 ? -13.991 2.576 22.208 1.00 96.00 80 VAL A N 1
ATOM 657 C CA . VAL A 1 80 ? -14.773 2.275 20.988 1.00 96.00 80 VAL A CA 1
ATOM 658 C C . VAL A 1 80 ? -15.301 3.539 20.291 1.00 96.00 80 VAL A C 1
ATOM 660 O O . VAL A 1 80 ? -15.358 3.607 19.063 1.00 96.00 80 VAL A O 1
ATOM 663 N N . GLU A 1 81 ? -15.641 4.583 21.048 1.00 95.00 81 GLU A N 1
ATOM 664 C CA . GLU A 1 81 ? -16.056 5.885 20.504 1.00 95.00 81 GLU A CA 1
ATOM 665 C C . GLU A 1 81 ? -14.976 6.536 19.616 1.00 95.00 81 GLU A C 1
ATOM 667 O O . GLU A 1 81 ? -15.281 7.072 18.544 1.00 95.00 81 GLU A O 1
ATOM 672 N N . HIS A 1 82 ? -13.704 6.410 20.011 1.00 94.19 82 HIS A N 1
ATOM 673 C CA . HIS A 1 82 ? -12.559 6.920 19.266 1.00 94.19 82 HIS A CA 1
ATOM 674 C C . HIS A 1 82 ? -12.300 6.057 18.033 1.00 94.19 82 HIS A C 1
ATOM 676 O O . HIS A 1 82 ? -12.092 6.599 16.948 1.00 94.19 82 HIS A O 1
ATOM 682 N N . ALA A 1 83 ? -12.408 4.731 18.156 1.00 95.12 83 ALA A N 1
ATOM 683 C CA . ALA A 1 83 ? -12.317 3.819 17.016 1.00 95.12 83 ALA A CA 1
ATOM 684 C C . ALA A 1 83 ? -13.351 4.156 15.923 1.00 95.12 83 ALA A C 1
ATOM 686 O O . ALA A 1 83 ? -13.003 4.268 14.747 1.00 95.12 83 ALA A O 1
ATOM 687 N N . ARG A 1 84 ? -14.608 4.441 16.304 1.00 94.94 84 ARG A N 1
ATOM 688 C CA . ARG A 1 84 ? -15.648 4.905 15.362 1.00 94.94 84 ARG A CA 1
ATOM 689 C C . ARG A 1 84 ? -15.266 6.217 14.667 1.00 94.94 84 ARG A C 1
ATOM 691 O O . ARG A 1 84 ? -15.532 6.374 13.476 1.00 94.94 84 ARG A O 1
ATOM 698 N N . LYS A 1 85 ? -14.649 7.164 15.386 1.00 94.94 85 LYS A N 1
ATOM 699 C CA . LYS A 1 85 ? -14.169 8.434 14.811 1.00 94.94 85 LYS A CA 1
ATOM 700 C C . LYS A 1 85 ? -13.088 8.197 13.753 1.00 94.94 85 LYS A C 1
ATOM 702 O O . LYS A 1 85 ? -13.169 8.794 12.680 1.00 94.94 85 LYS A O 1
ATOM 707 N N . TRP A 1 86 ? -12.127 7.313 14.022 1.00 94.44 86 TRP A N 1
ATOM 708 C CA . TRP A 1 86 ? -11.064 6.977 13.070 1.00 94.44 86 TRP A CA 1
ATOM 709 C C . TRP A 1 86 ? -11.589 6.244 11.836 1.00 94.44 86 TRP A C 1
ATOM 711 O O . TRP A 1 86 ? -11.241 6.621 10.720 1.00 94.44 86 TRP A O 1
ATOM 721 N N . LEU A 1 87 ? -12.504 5.286 12.011 1.00 93.94 87 LEU A N 1
ATOM 722 C CA . LEU A 1 87 ? -13.156 4.601 10.889 1.00 93.94 87 LEU A CA 1
ATOM 723 C C . LEU A 1 87 ? -13.935 5.580 9.995 1.00 93.94 87 LEU A C 1
ATOM 725 O O . LEU A 1 87 ? -13.797 5.544 8.775 1.00 93.94 87 LEU A O 1
ATOM 729 N N . ARG A 1 88 ? -14.679 6.532 10.577 1.00 94.25 88 ARG A N 1
ATOM 730 C CA . ARG A 1 88 ? -15.323 7.608 9.797 1.00 94.25 88 ARG A CA 1
ATOM 731 C C . ARG A 1 88 ? -14.312 8.512 9.089 1.00 94.25 88 ARG A C 1
ATOM 733 O O . ARG A 1 88 ? -14.587 8.982 7.989 1.00 94.25 88 ARG A O 1
ATOM 740 N N . SER A 1 89 ? -13.161 8.787 9.706 1.00 93.44 89 SER A N 1
ATOM 741 C CA . SER A 1 89 ? -12.078 9.550 9.070 1.00 93.44 89 SER A CA 1
ATOM 742 C C . SER A 1 89 ? -11.553 8.832 7.826 1.00 93.44 89 SER A C 1
ATOM 744 O O . SER A 1 89 ? -11.538 9.416 6.746 1.00 93.44 89 SER A O 1
ATOM 746 N N . LEU A 1 90 ? -11.225 7.545 7.955 1.00 92.75 90 LEU A N 1
ATOM 747 C CA . LEU A 1 90 ? -10.750 6.709 6.852 1.00 92.75 90 LEU A CA 1
ATOM 748 C C . LEU A 1 90 ? -11.791 6.543 5.744 1.00 92.75 90 LEU A C 1
ATOM 750 O O . LEU A 1 90 ? -11.431 6.563 4.569 1.00 92.75 90 LEU A O 1
ATOM 754 N N . HIS A 1 91 ? -13.072 6.437 6.103 1.00 93.12 91 HIS A N 1
ATOM 755 C CA . HIS A 1 91 ? -14.151 6.398 5.122 1.00 93.12 91 HIS A CA 1
ATOM 756 C C . HIS A 1 91 ? -14.241 7.700 4.316 1.00 93.12 91 HIS A C 1
ATOM 758 O O . HIS A 1 91 ? -14.269 7.657 3.089 1.00 93.12 91 HIS A O 1
ATOM 764 N N . ARG A 1 92 ? -14.200 8.862 4.985 1.00 92.00 92 ARG A N 1
ATOM 765 C CA . ARG A 1 92 ? -14.182 10.174 4.309 1.00 92.00 92 ARG A CA 1
ATOM 766 C C . ARG A 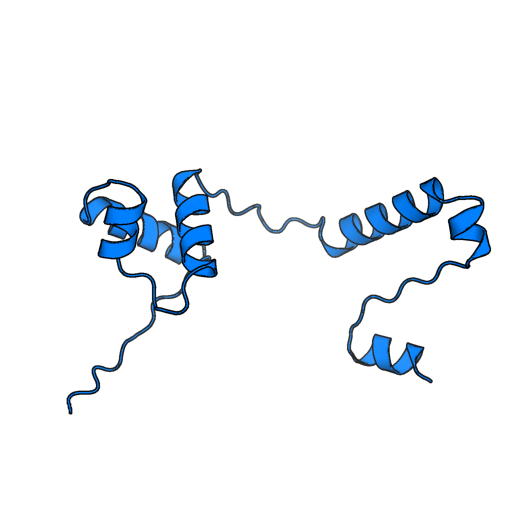1 92 ? -12.957 10.359 3.413 1.00 92.00 92 ARG A C 1
ATOM 768 O O . ARG A 1 92 ? -13.053 11.033 2.398 1.00 92.00 92 ARG A O 1
ATOM 775 N N . LYS A 1 93 ? -11.827 9.750 3.779 1.00 90.81 93 LYS A N 1
ATOM 776 C CA . LYS A 1 93 ? -10.593 9.725 2.980 1.00 90.81 93 LYS A CA 1
ATOM 777 C C . LYS A 1 93 ? -10.619 8.691 1.843 1.00 90.81 93 LYS A C 1
ATOM 779 O O . LYS A 1 93 ? -9.620 8.541 1.155 1.00 90.81 93 LYS A O 1
ATOM 784 N N . GLY A 1 94 ? -11.716 7.952 1.661 1.00 89.25 94 GLY A N 1
ATOM 785 C CA . GLY A 1 94 ? -11.856 6.951 0.600 1.00 89.25 94 GLY A CA 1
ATOM 786 C C . GLY A 1 94 ? -11.043 5.669 0.804 1.00 89.25 94 GLY A C 1
ATOM 787 O O . GLY A 1 94 ? -11.002 4.840 -0.097 1.00 89.25 94 GLY A O 1
ATOM 788 N N . ILE A 1 95 ? -10.422 5.479 1.975 1.00 90.44 95 ILE A N 1
ATOM 789 C CA . ILE A 1 95 ? -9.569 4.312 2.259 1.00 90.44 95 ILE A CA 1
ATOM 790 C C . ILE A 1 95 ? -10.403 3.059 2.531 1.00 90.44 95 ILE A C 1
ATOM 792 O O . ILE A 1 95 ? -10.011 1.957 2.166 1.00 90.44 95 ILE A O 1
ATOM 796 N N . ILE A 1 96 ? -11.561 3.224 3.177 1.00 91.44 96 ILE A N 1
ATOM 797 C CA . ILE A 1 96 ? -12.477 2.125 3.492 1.00 91.44 96 ILE A CA 1
ATOM 798 C C . ILE A 1 96 ? -13.905 2.467 3.074 1.00 91.44 96 ILE A C 1
ATOM 800 O 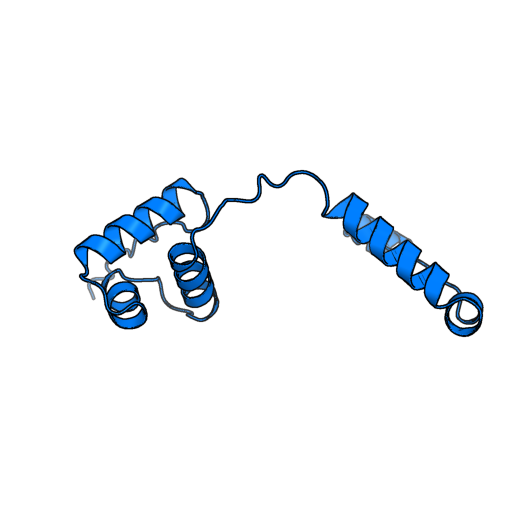O . ILE A 1 96 ? -14.319 3.631 3.068 1.00 91.44 96 ILE A O 1
ATOM 804 N N . LYS A 1 97 ? -14.690 1.434 2.770 1.00 91.25 97 LYS A N 1
ATOM 805 C CA . LYS A 1 97 ? -16.119 1.551 2.471 1.00 91.25 97 LYS A CA 1
ATOM 806 C C . LYS A 1 97 ? -16.924 0.771 3.513 1.00 91.25 97 LYS A C 1
ATOM 808 O O . LYS A 1 97 ? -16.498 -0.316 3.904 1.00 91.25 97 LYS A O 1
ATOM 813 N N . PRO A 1 98 ? -18.057 1.308 3.995 1.00 89.19 98 PRO A N 1
ATOM 814 C CA . PRO A 1 98 ? -18.946 0.555 4.860 1.00 89.19 98 PRO A CA 1
ATOM 815 C C . PRO A 1 98 ? -19.501 -0.637 4.082 1.00 89.19 98 PRO A C 1
ATOM 817 O O . PRO A 1 98 ? -19.870 -0.512 2.917 1.00 89.19 98 PRO A O 1
ATOM 820 N N . THR A 1 99 ? -19.572 -1.786 4.742 1.00 86.25 99 THR A N 1
ATOM 821 C CA . THR A 1 99 ? -20.337 -2.920 4.237 1.00 86.25 99 THR A CA 1
ATOM 822 C C . THR A 1 99 ? -21.677 -2.948 4.950 1.00 86.25 99 THR A C 1
ATOM 824 O O . THR A 1 99 ? -21.750 -2.868 6.180 1.00 86.25 99 THR A O 1
ATOM 827 N N . THR A 1 100 ? -22.754 -3.021 4.181 1.00 73.44 100 THR A N 1
ATOM 828 C CA . THR A 1 100 ? -24.066 -3.359 4.711 1.00 73.44 100 THR A CA 1
ATOM 829 C C . THR A 1 100 ? -24.077 -4.865 4.900 1.00 73.44 100 THR A C 1
ATOM 831 O O . THR A 1 100 ? -24.174 -5.616 3.931 1.00 73.44 100 THR A O 1
ATOM 834 N N . LYS A 1 101 ? -23.970 -5.335 6.144 1.00 59.47 101 LYS A N 1
ATOM 835 C CA . LYS A 1 101 ? -24.409 -6.699 6.421 1.00 59.47 101 LYS A CA 1
ATOM 836 C C . LYS A 1 101 ? -25.925 -6.695 6.250 1.00 59.47 101 LYS A C 1
ATOM 838 O O . LYS A 1 101 ? -26.622 -6.143 7.095 1.00 59.47 101 LYS A O 1
ATOM 843 N N . THR A 1 102 ? -26.427 -7.264 5.156 1.00 47.25 102 THR A N 1
ATOM 844 C CA . THR A 1 102 ? -27.792 -7.789 5.151 1.00 47.25 102 THR A CA 1
ATOM 845 C C . THR A 1 102 ? -27.817 -8.817 6.266 1.00 47.25 102 THR A C 1
ATOM 847 O O . THR A 1 102 ? -27.098 -9.813 6.212 1.00 47.25 102 T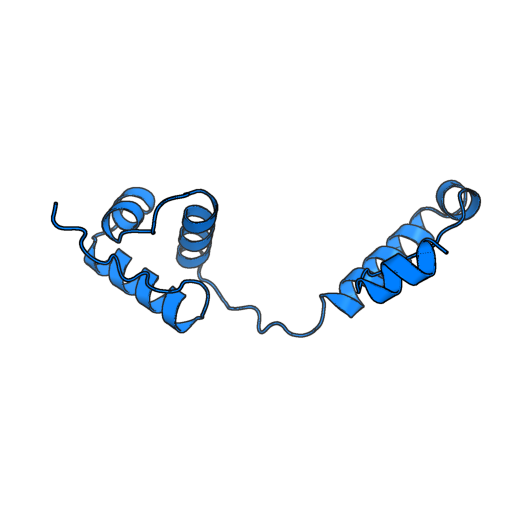HR A O 1
ATOM 850 N N . THR A 1 103 ? -28.542 -8.517 7.334 1.00 45.34 103 THR A N 1
ATOM 851 C CA . THR A 1 103 ? -28.818 -9.455 8.410 1.00 45.34 103 THR A CA 1
ATOM 852 C C . THR A 1 103 ? -29.507 -10.659 7.770 1.00 45.34 103 THR A C 1
ATOM 854 O O . THR A 1 103 ? -30.686 -10.584 7.436 1.00 45.34 103 THR A O 1
ATOM 857 N N . SER A 1 104 ? -28.775 -11.747 7.519 1.00 41.03 104 SER A N 1
ATOM 858 C CA . SER A 1 104 ? -29.393 -13.043 7.267 1.00 41.03 104 SER A CA 1
ATOM 859 C C . SER A 1 104 ? -29.931 -13.522 8.610 1.00 41.03 104 SER A C 1
ATOM 861 O O . SER A 1 104 ? -29.234 -14.177 9.383 1.00 41.03 104 SER A O 1
ATOM 863 N N . SER A 1 105 ? -31.146 -13.085 8.920 1.00 38.97 105 SER A N 1
ATOM 864 C CA . SER A 1 105 ? -32.020 -13.787 9.846 1.00 38.97 105 SER A CA 1
ATOM 865 C C . SER A 1 105 ? -32.311 -15.158 9.234 1.00 38.97 105 SER A C 1
ATOM 867 O O . SER A 1 105 ? -32.815 -15.228 8.112 1.00 38.97 105 SER A O 1
ATOM 869 N N . GLY A 1 106 ? -31.948 -16.214 9.951 1.00 33.72 106 GLY A N 1
ATOM 870 C CA . GLY A 1 106 ? -32.197 -17.614 9.627 1.00 33.72 106 GLY A CA 1
ATOM 871 C C . GLY A 1 106 ? -31.842 -18.454 10.834 1.00 33.72 106 GLY A C 1
ATOM 872 O O . GLY A 1 106 ? -30.634 -18.484 11.151 1.00 33.72 106 GLY A O 1
#

Radius of gyration: 21.73 Å; chains: 1; bounding box: 60×31×55 Å

pLDDT: mean 85.28, std 13.25, range [33.72, 96.44]

Foldseek 3Di:
DVVVVCVVVVHDDDDDDPCCCVVPVVVVVVVVVVVCCVVPVPDPVPLDADPLLVVVLVVVVVDPDDDQLVNSCVVVVHDSVVSVVSVVVCVVSVSDDDDDPPPPPD